Protein AF-A0A953Y0K4-F1 (afdb_monomer)

Secondary structure (DSSP, 8-state):
-EE-SS-EE-----SS-HHHHHHHHHHHHHHHHHHTTSS-SS---S-S--------SHHHHHHHHHIIIIITTS---

Sequence (77 aa):
MNVRSNHVHMVVVTLEQSIKVMNDCKAWATRKLRAVGLASSEQRVWTRRGSCRKLFTAEAVRNAVDYTMNRQDRPAK

Structure (mmCIF, N/CA/C/O backbone):
data_AF-A0A953Y0K4-F1
#
_entry.id   AF-A0A953Y0K4-F1
#
loop_
_atom_site.group_PDB
_atom_site.id
_atom_site.type_symbol
_atom_site.label_atom_id
_atom_site.label_alt_id
_atom_site.label_comp_id
_atom_site.label_asym_id
_atom_site.label_entity_id
_atom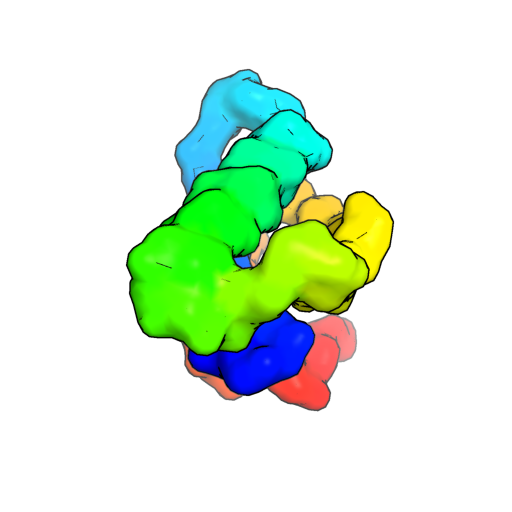_site.label_seq_id
_atom_site.pdbx_PDB_ins_code
_atom_site.Cartn_x
_atom_site.Cartn_y
_atom_site.Cartn_z
_atom_site.occupancy
_atom_site.B_iso_or_equiv
_atom_site.auth_seq_id
_atom_site.auth_comp_id
_atom_site.auth_asym_id
_atom_site.auth_atom_id
_atom_site.pdbx_PDB_model_num
ATOM 1 N N . MET A 1 1 ? 2.954 -9.177 -4.361 1.00 85.44 1 MET A N 1
ATOM 2 C CA . MET A 1 1 ? 2.807 -8.493 -3.054 1.00 85.44 1 MET A CA 1
ATOM 3 C C . MET A 1 1 ? 3.217 -9.476 -1.977 1.00 85.44 1 MET A C 1
ATOM 5 O O . MET A 1 1 ? 2.987 -10.662 -2.169 1.00 85.44 1 MET A O 1
ATOM 9 N N . ASN A 1 2 ? 3.802 -9.002 -0.883 1.00 90.81 2 ASN A N 1
ATOM 10 C CA . ASN A 1 2 ? 4.145 -9.833 0.260 1.00 90.81 2 ASN A CA 1
ATOM 11 C C . ASN A 1 2 ? 3.801 -9.095 1.564 1.00 90.81 2 ASN A C 1
ATOM 13 O O . ASN A 1 2 ? 4.075 -7.898 1.688 1.00 90.81 2 ASN A O 1
ATOM 17 N N . VAL A 1 3 ? 3.151 -9.795 2.493 1.00 90.94 3 VAL A N 1
ATOM 18 C CA . VAL A 1 3 ? 2.539 -9.230 3.705 1.00 90.94 3 VAL A CA 1
ATOM 19 C C . VAL A 1 3 ? 3.136 -9.903 4.935 1.00 90.94 3 VAL A C 1
ATOM 21 O O . VAL A 1 3 ? 3.315 -11.122 4.973 1.00 90.94 3 VAL A O 1
ATOM 24 N N . ARG A 1 4 ? 3.450 -9.099 5.944 1.00 88.00 4 ARG A N 1
ATOM 25 C CA . ARG A 1 4 ? 3.882 -9.527 7.275 1.00 88.00 4 ARG A CA 1
ATOM 26 C C . ARG A 1 4 ? 2.963 -8.911 8.320 1.00 88.00 4 ARG A C 1
ATOM 28 O O . ARG A 1 4 ? 2.176 -8.015 8.021 1.00 88.00 4 ARG A O 1
ATOM 35 N N . SER A 1 5 ? 3.083 -9.378 9.558 1.00 85.75 5 SER A N 1
ATOM 36 C CA . SER A 1 5 ? 2.313 -8.849 10.688 1.00 85.75 5 SER A CA 1
ATOM 37 C C . SER A 1 5 ? 2.590 -7.367 10.966 1.00 85.75 5 SER A C 1
ATOM 39 O O . SER A 1 5 ? 1.728 -6.685 11.508 1.00 85.75 5 SER A O 1
ATOM 41 N N . ASN A 1 6 ? 3.766 -6.855 10.582 1.00 88.12 6 ASN A N 1
ATOM 42 C CA . ASN A 1 6 ? 4.202 -5.486 10.868 1.00 88.12 6 ASN A CA 1
ATOM 43 C C . ASN A 1 6 ? 4.458 -4.610 9.624 1.00 88.12 6 ASN A C 1
ATOM 45 O O . ASN A 1 6 ? 4.605 -3.398 9.771 1.00 88.12 6 ASN A O 1
ATOM 49 N N . HIS A 1 7 ? 4.534 -5.174 8.413 1.00 90.12 7 HIS A N 1
ATOM 50 C CA . HIS A 1 7 ? 4.783 -4.403 7.191 1.00 90.12 7 HIS A CA 1
ATOM 51 C C . HIS A 1 7 ? 4.291 -5.109 5.917 1.00 90.12 7 HIS A C 1
ATOM 53 O O . HIS A 1 7 ? 3.967 -6.295 5.915 1.00 90.12 7 HIS A O 1
ATOM 59 N N . VAL A 1 8 ? 4.230 -4.363 4.810 1.00 92.25 8 VAL A N 1
ATOM 60 C CA . VAL A 1 8 ? 3.813 -4.854 3.487 1.00 92.25 8 VAL A CA 1
ATOM 61 C C . VAL A 1 8 ? 4.778 -4.342 2.426 1.00 92.25 8 VAL A C 1
ATOM 63 O O . VAL A 1 8 ? 5.093 -3.151 2.396 1.00 92.25 8 VAL A O 1
ATOM 66 N N . HIS A 1 9 ? 5.178 -5.223 1.510 1.00 93.00 9 HIS A N 1
ATOM 67 C CA . HIS A 1 9 ? 5.910 -4.872 0.297 1.00 93.00 9 HIS A CA 1
ATOM 68 C C . HIS A 1 9 ? 5.075 -5.169 -0.951 1.00 93.00 9 HIS A C 1
ATOM 70 O O . HIS A 1 9 ? 4.464 -6.233 -1.103 1.00 93.00 9 HIS A O 1
ATOM 76 N N . MET A 1 10 ? 5.058 -4.220 -1.882 1.00 92.88 10 MET A N 1
ATOM 77 C CA . MET A 1 10 ? 4.281 -4.317 -3.109 1.00 92.88 10 MET A CA 1
ATOM 78 C C . MET A 1 10 ? 5.035 -3.661 -4.267 1.00 92.88 10 MET A C 1
ATOM 80 O O . MET A 1 10 ? 5.559 -2.559 -4.127 1.00 92.88 10 ME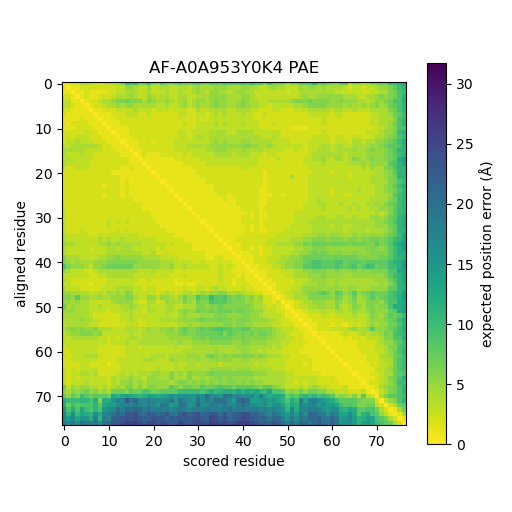T A O 1
ATOM 84 N N . VAL A 1 11 ? 5.049 -4.340 -5.413 1.00 93.81 11 VAL A N 1
ATOM 85 C CA . VAL A 1 11 ? 5.459 -3.786 -6.707 1.00 93.81 11 VAL A CA 1
ATOM 86 C C . VAL A 1 11 ? 4.184 -3.602 -7.523 1.00 93.81 11 VAL A C 1
ATOM 88 O O . VAL A 1 11 ? 3.392 -4.538 -7.623 1.00 93.81 11 VAL A O 1
ATOM 91 N N . VAL A 1 12 ? 3.962 -2.397 -8.051 1.00 93.44 12 VAL A N 1
ATOM 92 C CA . VAL A 1 12 ? 2.742 -2.018 -8.782 1.00 93.44 12 VAL A CA 1
ATOM 93 C C . VAL A 1 12 ? 3.131 -1.257 -10.037 1.00 93.44 12 VAL A C 1
ATOM 95 O O . VAL A 1 12 ? 4.031 -0.420 -9.994 1.00 93.44 12 VAL A O 1
ATOM 98 N N . VAL A 1 13 ? 2.416 -1.516 -11.128 1.00 94.75 13 VAL A N 1
ATOM 99 C CA . VAL A 1 13 ? 2.423 -0.667 -12.321 1.00 94.75 13 VAL A CA 1
ATOM 100 C C . VAL A 1 13 ? 1.229 0.274 -12.229 1.00 94.75 13 VAL A C 1
ATOM 102 O O . VAL A 1 13 ? 0.111 -0.169 -11.979 1.00 94.75 13 VAL A O 1
ATOM 105 N N . THR A 1 14 ? 1.462 1.573 -12.381 1.00 94.38 14 THR A N 1
ATOM 106 C CA . THR A 1 14 ? 0.416 2.592 -12.271 1.00 94.38 14 THR A CA 1
ATOM 107 C C . THR A 1 14 ? 0.772 3.820 -13.103 1.00 94.38 14 THR A C 1
ATOM 109 O O . THR A 1 14 ? 1.952 4.117 -13.289 1.00 94.38 14 THR A O 1
ATOM 112 N N . LEU A 1 15 ? -0.250 4.537 -13.573 1.00 95.38 15 LEU A N 1
ATOM 113 C CA . LEU A 1 15 ? -0.116 5.877 -14.156 1.00 95.38 15 LEU A CA 1
ATOM 114 C C . LEU A 1 15 ? -0.225 6.982 -13.088 1.00 95.38 15 LEU A C 1
ATOM 116 O O . LEU A 1 15 ? 0.066 8.143 -13.355 1.00 95.38 15 LEU A O 1
ATOM 120 N N . GLU A 1 16 ? -0.622 6.616 -11.868 1.00 96.00 16 GLU A N 1
ATOM 121 C CA . GLU A 1 16 ? -0.837 7.531 -10.751 1.00 96.00 16 GLU A CA 1
ATOM 122 C C . GLU A 1 16 ? 0.445 7.828 -9.966 1.00 96.00 16 GLU A C 1
ATOM 124 O O . GLU A 1 16 ? 1.444 7.102 -10.003 1.00 96.00 16 GLU A O 1
ATOM 129 N N . GLN A 1 17 ? 0.397 8.882 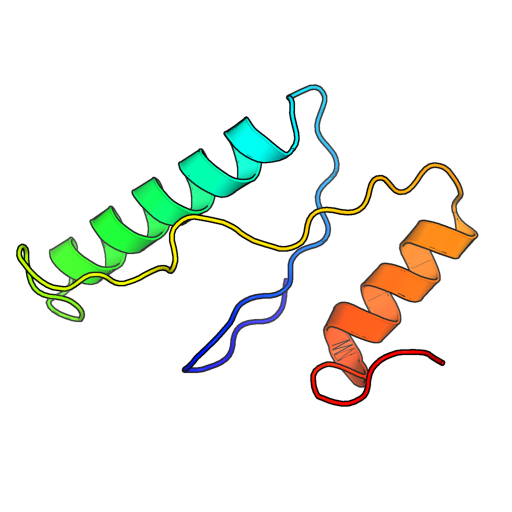-9.152 1.00 93.69 17 GLN A N 1
ATOM 130 C CA . GLN A 1 17 ? 1.494 9.209 -8.244 1.00 93.69 17 GLN A CA 1
ATOM 131 C C . GLN A 1 17 ? 1.648 8.148 -7.143 1.00 93.69 17 GLN A C 1
ATOM 133 O O . GLN A 1 17 ? 0.680 7.746 -6.495 1.00 93.69 17 GLN A O 1
ATOM 138 N N . SER A 1 18 ? 2.891 7.755 -6.847 1.00 92.38 18 SER A N 1
ATOM 139 C CA . SER A 1 18 ? 3.192 6.699 -5.867 1.00 92.38 18 SER A CA 1
ATOM 140 C C . SER A 1 18 ? 2.641 6.988 -4.466 1.00 92.38 18 SER A C 1
ATOM 142 O O . SER A 1 18 ? 2.181 6.075 -3.786 1.00 92.38 18 SER A O 1
ATOM 144 N N . ILE A 1 19 ? 2.644 8.257 -4.041 1.00 92.38 19 ILE A N 1
ATOM 145 C CA . ILE A 1 19 ? 2.084 8.675 -2.746 1.00 92.38 19 ILE A CA 1
ATOM 146 C C . ILE A 1 19 ? 0.573 8.433 -2.709 1.00 92.38 19 ILE A C 1
ATOM 148 O O . ILE A 1 19 ? 0.063 7.946 -1.701 1.00 92.38 19 ILE A O 1
ATOM 152 N N . LYS A 1 20 ? -0.132 8.729 -3.808 1.00 94.81 20 LYS A N 1
ATOM 153 C CA . LYS A 1 20 ? -1.573 8.494 -3.919 1.00 94.81 20 LYS A CA 1
ATOM 154 C C . LYS A 1 20 ? -1.878 7.001 -3.811 1.00 94.81 20 LYS A C 1
ATOM 156 O O . LYS A 1 20 ? -2.646 6.612 -2.941 1.00 94.81 20 LYS A O 1
ATOM 161 N N . VAL A 1 21 ? -1.201 6.171 -4.609 1.00 95.31 21 VAL A N 1
ATOM 162 C CA . VAL A 1 21 ? -1.375 4.708 -4.575 1.00 95.31 21 VAL A CA 1
ATOM 163 C C . VAL A 1 21 ? -1.104 4.146 -3.179 1.00 95.31 21 VAL A C 1
ATOM 165 O O . VAL A 1 21 ? -1.894 3.358 -2.665 1.00 95.31 21 VAL A O 1
ATOM 168 N N . MET A 1 22 ? -0.031 4.588 -2.519 1.00 95.19 22 MET A N 1
ATOM 169 C CA . MET A 1 22 ? 0.275 4.166 -1.150 1.00 95.19 22 MET A CA 1
ATOM 170 C C . MET A 1 22 ? -0.835 4.556 -0.163 1.00 95.19 22 MET A C 1
ATOM 172 O O . MET A 1 22 ? -1.227 3.736 0.670 1.00 95.19 22 MET A O 1
ATOM 176 N N . ASN A 1 23 ? -1.334 5.791 -0.236 1.00 95.31 23 ASN A N 1
ATOM 177 C CA . ASN A 1 23 ? -2.397 6.268 0.648 1.00 95.31 23 ASN A CA 1
ATOM 178 C C . ASN A 1 23 ? -3.705 5.507 0.418 1.00 95.31 23 ASN A C 1
ATOM 180 O O . ASN A 1 23 ? -4.336 5.094 1.391 1.00 95.31 23 ASN A O 1
ATOM 184 N N . ASP A 1 24 ? -4.068 5.255 -0.840 1.00 96.50 24 ASP A N 1
ATOM 185 C CA . ASP A 1 24 ? -5.262 4.490 -1.196 1.00 96.50 24 ASP A CA 1
ATOM 186 C C . ASP A 1 24 ? -5.170 3.060 -0.647 1.00 96.50 24 ASP A C 1
ATOM 188 O O . ASP A 1 24 ? -6.099 2.593 0.016 1.00 96.50 24 ASP A O 1
ATOM 192 N N . CYS A 1 25 ? -4.029 2.383 -0.824 1.00 95.88 25 CYS A N 1
ATOM 193 C CA . CYS A 1 25 ? -3.813 1.048 -0.264 1.00 95.88 25 CYS A CA 1
ATOM 194 C C . CYS A 1 25 ? -3.937 1.036 1.266 1.00 95.88 25 CYS A C 1
ATOM 196 O O . CYS A 1 25 ? -4.630 0.179 1.817 1.00 95.88 25 CYS A O 1
ATOM 198 N N . LYS A 1 26 ? -3.316 1.998 1.963 1.00 95.56 26 LYS A N 1
ATOM 199 C CA . LYS A 1 26 ? -3.411 2.119 3.428 1.00 95.56 26 LYS A CA 1
ATOM 200 C C . LYS A 1 26 ? -4.848 2.357 3.886 1.00 95.56 26 LYS A C 1
ATOM 202 O O . LYS A 1 26 ? -5.296 1.721 4.844 1.00 95.56 26 LYS A O 1
ATOM 207 N N . ALA A 1 27 ? -5.573 3.251 3.217 1.00 96.44 27 ALA A N 1
ATOM 208 C CA . ALA A 1 27 ? -6.949 3.591 3.558 1.00 96.44 27 ALA A CA 1
ATOM 209 C C . ALA A 1 27 ? -7.887 2.392 3.363 1.00 96.44 27 ALA A C 1
ATOM 211 O O . ALA A 1 27 ? -8.618 2.022 4.285 1.00 96.44 27 ALA A O 1
ATOM 212 N N . TRP A 1 28 ? -7.816 1.731 2.205 1.00 97.25 28 TRP A N 1
ATOM 213 C CA . TRP A 1 28 ? -8.642 0.562 1.903 1.00 97.25 28 TRP A CA 1
ATOM 214 C C . TRP A 1 28 ? 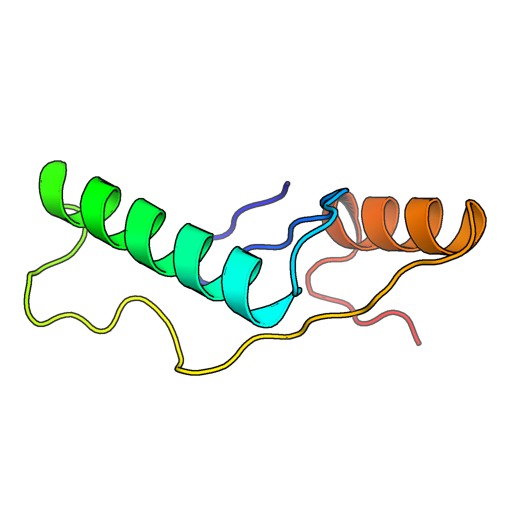-8.328 -0.632 2.801 1.00 97.25 28 TRP A C 1
ATOM 216 O O . TRP A 1 28 ? -9.259 -1.259 3.313 1.00 97.25 28 TRP A O 1
ATOM 226 N N . ALA A 1 29 ? -7.047 -0.913 3.058 1.00 95.69 29 ALA A N 1
ATOM 227 C CA . ALA A 1 29 ? -6.653 -1.966 3.988 1.00 95.69 29 ALA A CA 1
ATOM 228 C C . ALA A 1 29 ? -7.180 -1.678 5.400 1.00 95.69 29 ALA A C 1
ATOM 230 O O . ALA A 1 29 ? -7.796 -2.545 6.010 1.00 95.69 29 ALA A O 1
ATOM 231 N N . THR A 1 30 ? -7.037 -0.442 5.890 1.00 96.62 30 THR A N 1
ATOM 232 C CA . THR A 1 30 ? -7.558 -0.039 7.209 1.00 96.62 30 THR A CA 1
ATOM 233 C C . THR A 1 30 ? -9.076 -0.189 7.283 1.00 96.62 30 THR A C 1
ATOM 235 O O . THR A 1 30 ? -9.592 -0.733 8.256 1.00 96.62 30 THR A O 1
ATOM 238 N N . ARG A 1 31 ? -9.803 0.241 6.242 1.00 97.50 31 ARG A N 1
ATOM 239 C CA . ARG A 1 31 ? -11.260 0.072 6.162 1.00 97.50 31 ARG A CA 1
ATOM 240 C C . ARG A 1 31 ? -11.653 -1.400 6.269 1.00 97.50 31 ARG A C 1
ATOM 242 O O . ARG A 1 31 ? -12.581 -1.721 7.004 1.00 97.50 31 ARG A O 1
ATOM 249 N N . LYS A 1 32 ? -10.960 -2.288 5.551 1.00 97.06 32 LYS A N 1
ATOM 250 C CA . LYS A 1 32 ? -11.247 -3.727 5.580 1.00 97.06 32 LYS A CA 1
ATOM 251 C C . LYS A 1 32 ? -10.883 -4.363 6.915 1.00 97.06 32 LYS A C 1
ATOM 253 O O . LYS A 1 32 ? -11.724 -5.069 7.453 1.00 97.06 32 LYS A O 1
ATOM 258 N N . LEU A 1 33 ? -9.715 -4.053 7.479 1.00 95.69 33 LEU A N 1
ATOM 259 C CA . LEU A 1 33 ? -9.301 -4.533 8.804 1.00 95.69 33 LEU A CA 1
ATOM 260 C C . LEU A 1 33 ? -10.315 -4.150 9.886 1.00 95.69 33 LEU A C 1
ATOM 262 O O . LEU A 1 33 ? -10.695 -4.992 10.691 1.00 95.69 33 LEU A O 1
ATOM 266 N N . ARG A 1 34 ? -10.813 -2.910 9.860 1.00 97.44 34 ARG A N 1
ATOM 267 C CA . ARG A 1 34 ? -11.856 -2.445 10.787 1.00 97.44 34 ARG A CA 1
ATOM 268 C C . ARG A 1 34 ? -13.186 -3.157 10.578 1.00 97.44 34 ARG A C 1
ATOM 270 O O . ARG A 1 34 ? -13.812 -3.562 11.547 1.00 97.44 34 ARG A O 1
ATOM 277 N N . ALA A 1 35 ? -13.599 -3.345 9.325 1.00 97.75 35 ALA A N 1
ATOM 278 C CA . ALA A 1 35 ? -14.856 -4.021 9.006 1.00 97.75 35 ALA A CA 1
ATOM 279 C C . ALA A 1 35 ? -14.909 -5.473 9.513 1.00 97.75 35 ALA A C 1
ATOM 281 O O . ALA A 1 35 ? -15.995 -5.969 9.790 1.00 97.75 35 ALA A O 1
ATOM 282 N N . VAL A 1 36 ? -13.757 -6.138 9.649 1.00 97.50 36 VAL A N 1
ATOM 283 C CA . VAL A 1 36 ? -13.659 -7.505 10.190 1.00 97.50 36 VAL A CA 1
ATOM 284 C C . VAL A 1 36 ? -13.190 -7.551 11.651 1.00 97.50 36 VAL A C 1
ATOM 286 O O . VAL A 1 36 ? -12.845 -8.617 12.147 1.00 97.50 36 VAL A O 1
ATOM 289 N N . GLY A 1 37 ? -13.137 -6.408 12.344 1.00 97.00 37 GLY A N 1
ATOM 290 C CA . GLY A 1 37 ? -12.764 -6.337 13.762 1.00 97.00 37 GLY A CA 1
ATOM 291 C C . GLY A 1 37 ? -11.277 -6.558 14.070 1.00 97.00 37 GLY A C 1
ATOM 292 O O . GLY A 1 37 ? -10.917 -6.705 15.232 1.00 97.00 37 GLY A O 1
ATOM 293 N N . LEU A 1 38 ? -10.396 -6.554 13.063 1.00 95.81 38 LEU A N 1
ATOM 294 C CA . LEU A 1 38 ? -8.945 -6.741 13.236 1.00 95.81 38 LEU A CA 1
ATOM 295 C C . LEU A 1 38 ? -8.190 -5.450 13.592 1.00 95.81 38 LEU A C 1
ATOM 297 O O . LEU A 1 38 ? -6.997 -5.488 13.884 1.00 95.81 38 LEU A O 1
ATOM 301 N N . ALA A 1 39 ? -8.858 -4.299 13.543 1.00 96.31 39 ALA A N 1
ATOM 302 C CA . ALA A 1 39 ? -8.331 -3.023 14.017 1.00 96.31 39 ALA A CA 1
ATOM 303 C C . ALA A 1 39 ? -9.478 -2.162 14.554 1.00 96.31 39 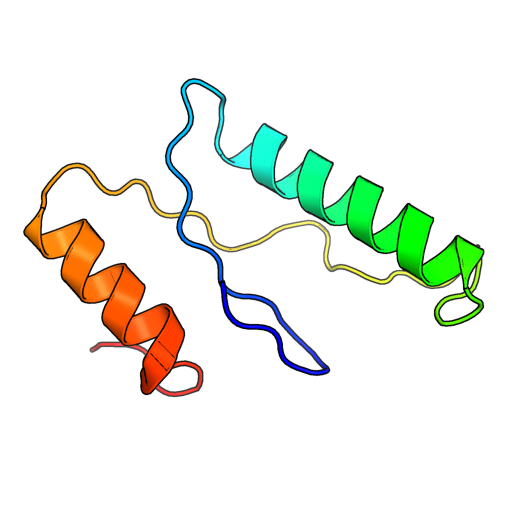ALA A C 1
ATOM 305 O O . ALA A 1 39 ? -10.571 -2.170 13.986 1.00 96.31 39 ALA A O 1
ATOM 306 N N . SER A 1 40 ? -9.231 -1.381 15.606 1.00 96.81 40 SER A N 1
ATOM 307 C CA . SER A 1 40 ? -10.232 -0.443 16.134 1.00 96.81 40 SER A CA 1
ATOM 308 C C . SER A 1 40 ? -10.309 0.859 15.316 1.00 96.81 40 SER A C 1
ATOM 310 O O . SER A 1 40 ? -9.466 1.134 14.448 1.00 96.81 40 SER A O 1
ATOM 312 N N . SER A 1 41 ? -11.330 1.684 15.580 1.00 94.12 41 SER A N 1
ATOM 313 C CA . SER A 1 41 ? -11.476 3.019 14.975 1.00 94.12 41 SER A CA 1
ATOM 314 C C . SER A 1 41 ? -10.329 3.960 15.354 1.00 94.12 41 SER A C 1
ATOM 316 O O . SER A 1 41 ? -9.841 4.698 14.496 1.00 94.12 41 SER A O 1
ATOM 318 N N . GLU A 1 42 ? -9.844 3.862 16.593 1.00 95.12 42 GLU A N 1
ATOM 319 C CA . GLU A 1 42 ? -8.799 4.732 17.149 1.00 95.12 42 GLU A CA 1
ATOM 320 C C . GLU A 1 42 ? -7.379 4.228 16.860 1.00 95.12 42 GLU A C 1
ATOM 322 O O . GLU A 1 42 ? -6.405 4.982 16.934 1.00 95.12 42 GLU A O 1
ATOM 327 N N . GLN A 1 43 ? -7.231 2.950 16.496 1.00 95.69 43 GLN A N 1
ATOM 328 C CA . GLN A 1 43 ? -5.925 2.367 16.220 1.00 95.69 43 GLN A CA 1
ATOM 329 C C . GLN A 1 43 ? -5.298 2.980 14.962 1.00 95.69 43 GLN A C 1
ATOM 331 O O . GLN A 1 43 ? -5.845 2.919 13.853 1.00 95.69 43 GLN A O 1
ATOM 336 N N . ARG A 1 44 ? -4.080 3.507 15.125 1.00 94.44 44 ARG A N 1
ATOM 337 C CA . ARG A 1 44 ? -3.207 3.908 14.016 1.00 94.44 44 ARG A CA 1
ATOM 338 C C . ARG A 1 44 ? -2.544 2.670 13.415 1.00 94.44 44 ARG A C 1
ATOM 340 O O . ARG A 1 44 ? -1.518 2.215 13.903 1.00 94.44 44 ARG A O 1
ATOM 347 N N . VAL A 1 45 ? -3.138 2.135 12.349 1.00 95.00 45 VAL A N 1
ATOM 348 C CA . VAL A 1 45 ? -2.656 0.916 11.667 1.00 95.00 45 VAL A CA 1
ATOM 349 C C . VAL A 1 45 ? -1.339 1.145 10.916 1.00 95.00 45 VAL A C 1
ATOM 351 O O . VAL A 1 45 ? -0.495 0.259 10.858 1.00 95.00 45 VAL A O 1
ATOM 354 N N . TRP A 1 46 ? -1.141 2.341 10.357 1.00 95.31 46 TRP A N 1
ATOM 355 C CA . TRP A 1 46 ? 0.025 2.664 9.535 1.00 95.31 46 TRP A CA 1
ATOM 356 C C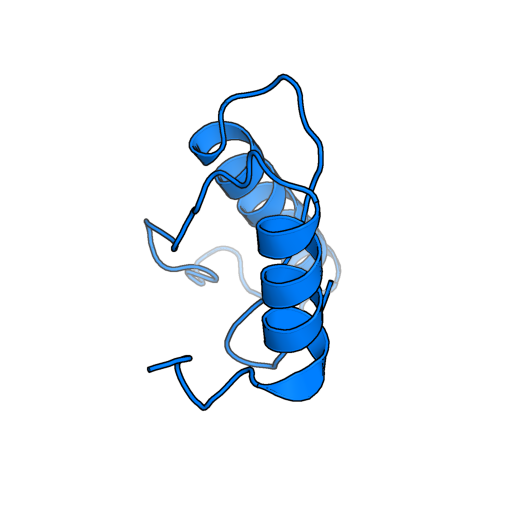 . TRP A 1 46 ? 0.771 3.878 10.073 1.00 95.31 46 TRP A C 1
ATOM 358 O O . TRP A 1 46 ? 0.169 4.847 10.539 1.00 95.31 46 TRP A O 1
ATOM 368 N N . THR A 1 47 ? 2.091 3.885 9.898 1.00 93.50 47 THR A N 1
ATOM 369 C CA . THR A 1 47 ? 2.875 5.118 9.999 1.00 93.50 47 THR A CA 1
ATOM 370 C C . THR A 1 47 ? 2.493 6.084 8.870 1.00 93.50 47 THR A C 1
ATOM 372 O O . THR A 1 47 ? 1.969 5.686 7.823 1.00 93.50 47 THR A O 1
ATOM 375 N N . ARG A 1 48 ? 2.754 7.385 9.062 1.00 88.19 48 ARG A N 1
ATOM 376 C CA . ARG A 1 48 ? 2.325 8.436 8.118 1.00 88.19 48 ARG A CA 1
ATOM 377 C C . ARG A 1 48 ? 2.925 8.268 6.717 1.00 88.19 48 ARG A C 1
ATOM 379 O O . ARG A 1 48 ? 2.229 8.465 5.729 1.00 88.19 48 ARG A O 1
ATOM 386 N N . ARG A 1 49 ? 4.205 7.904 6.614 1.00 89.50 49 ARG A N 1
ATOM 387 C CA . ARG A 1 49 ? 4.929 7.750 5.338 1.00 89.50 49 ARG A CA 1
ATOM 388 C C . ARG A 1 49 ? 5.162 6.274 5.004 1.00 89.50 49 ARG A C 1
ATOM 390 O O . ARG A 1 49 ? 4.705 5.385 5.714 1.00 89.50 49 ARG A O 1
ATOM 397 N N . GLY A 1 50 ? 5.816 6.014 3.885 1.00 87.00 50 GLY A N 1
ATOM 398 C CA . GLY A 1 50 ? 6.285 4.693 3.487 1.00 87.00 50 GLY A CA 1
ATOM 399 C C . GLY A 1 50 ? 7.384 4.841 2.443 1.00 87.00 50 GLY A C 1
ATOM 400 O O . GLY A 1 50 ? 7.570 5.927 1.889 1.00 87.00 50 GLY A O 1
ATOM 401 N N . SER A 1 51 ? 8.130 3.765 2.207 1.00 88.19 51 SER A N 1
ATOM 402 C CA . SER A 1 51 ? 9.145 3.746 1.157 1.00 88.19 51 SER A CA 1
ATOM 403 C C . SER A 1 51 ? 8.473 3.575 -0.202 1.00 88.19 51 SER A C 1
ATOM 405 O O . SER A 1 51 ? 7.627 2.699 -0.380 1.00 88.19 51 SER A O 1
ATOM 407 N N . CYS A 1 52 ? 8.828 4.426 -1.159 1.00 89.56 52 CYS A N 1
ATOM 408 C CA . CYS A 1 52 ? 8.364 4.349 -2.539 1.00 89.56 52 CYS A CA 1
ATOM 409 C C . CYS A 1 52 ? 9.563 4.550 -3.459 1.00 89.56 52 CYS A C 1
ATOM 411 O O . CYS A 1 52 ? 10.234 5.578 -3.386 1.00 89.56 52 CYS A O 1
ATOM 413 N N . ARG A 1 53 ? 9.808 3.584 -4.346 1.00 89.69 53 ARG A N 1
ATOM 414 C CA . ARG A 1 53 ? 10.865 3.654 -5.358 1.00 89.69 53 ARG A CA 1
ATOM 415 C C . ARG A 1 53 ? 10.251 3.450 -6.735 1.00 89.69 53 ARG A C 1
ATOM 417 O O . ARG A 1 53 ? 9.545 2.468 -6.947 1.00 89.69 53 ARG A O 1
ATOM 424 N N . LYS A 1 54 ? 10.515 4.379 -7.657 1.00 90.38 54 LYS A N 1
ATOM 425 C CA . LYS A 1 54 ? 10.136 4.232 -9.067 1.00 90.38 54 LYS A CA 1
ATOM 426 C C . LYS A 1 54 ? 11.109 3.267 -9.743 1.00 90.38 54 LYS A C 1
ATOM 428 O O . LYS A 1 54 ? 12.308 3.325 -9.483 1.00 90.38 54 LYS A O 1
ATOM 433 N N . LEU A 1 55 ? 10.585 2.378 -10.579 1.00 92.56 55 LEU A N 1
ATOM 434 C CA . LEU A 1 55 ? 11.355 1.355 -11.282 1.00 92.56 55 LEU A CA 1
ATOM 435 C C . LEU A 1 55 ? 11.147 1.576 -12.779 1.00 92.56 55 LEU A C 1
ATOM 437 O O . LEU A 1 55 ? 10.021 1.479 -13.253 1.00 92.56 55 LEU A O 1
ATOM 441 N N . PHE A 1 56 ? 12.218 1.913 -13.496 1.00 92.69 56 PHE A N 1
ATOM 442 C CA . PHE A 1 56 ? 12.149 2.287 -14.915 1.00 92.69 56 PHE A CA 1
ATOM 443 C C . PHE A 1 56 ? 12.748 1.234 -15.853 1.00 92.69 56 PHE A C 1
ATOM 445 O O . PHE A 1 56 ? 12.559 1.315 -17.060 1.00 92.69 56 PHE A O 1
ATOM 452 N N . THR A 1 57 ? 13.464 0.244 -15.313 1.00 94.88 57 THR A N 1
ATOM 453 C CA . THR A 1 57 ? 14.103 -0.816 -16.099 1.00 94.88 57 THR A CA 1
ATOM 454 C C . THR A 1 57 ? 13.556 -2.181 -15.712 1.00 94.88 57 THR A C 1
ATOM 456 O O . THR A 1 57 ? 13.168 -2.417 -14.564 1.00 94.88 57 THR A O 1
ATOM 459 N N . ALA A 1 58 ? 13.569 -3.113 -16.666 1.00 92.81 58 ALA A N 1
ATOM 460 C CA . ALA A 1 58 ? 13.167 -4.494 -16.415 1.00 92.81 58 ALA A CA 1
ATOM 461 C C . ALA A 1 58 ? 14.014 -5.147 -15.308 1.00 92.81 58 ALA A C 1
ATOM 463 O O . ALA A 1 58 ? 13.499 -5.914 -14.500 1.00 92.81 58 ALA A O 1
ATOM 464 N N . GLU A 1 59 ? 15.303 -4.809 -15.226 1.00 94.31 59 GLU A N 1
ATOM 465 C CA . GLU A 1 59 ? 16.184 -5.285 -14.161 1.00 94.31 59 GLU A CA 1
ATOM 466 C C . GLU A 1 59 ? 15.795 -4.730 -12.788 1.00 94.31 59 GLU A C 1
ATOM 468 O O . GLU A 1 59 ? 15.680 -5.492 -11.830 1.00 94.31 59 GLU A O 1
ATOM 473 N N . ALA A 1 60 ? 15.497 -3.430 -12.693 1.00 92.38 60 ALA A N 1
ATOM 474 C CA . ALA A 1 60 ? 15.032 -2.827 -11.447 1.00 92.38 60 ALA A CA 1
ATOM 475 C C . ALA A 1 60 ? 13.719 -3.463 -10.967 1.00 92.38 60 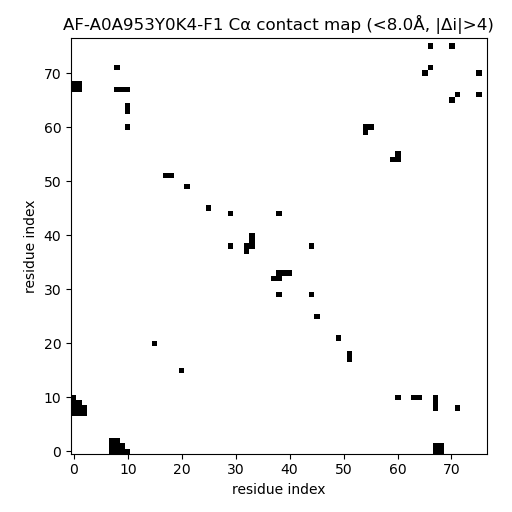ALA A C 1
ATOM 477 O O . ALA A 1 60 ? 13.541 -3.680 -9.766 1.00 92.38 60 ALA A O 1
ATOM 478 N N . VAL A 1 61 ? 12.820 -3.807 -11.897 1.00 93.31 61 VAL A N 1
ATOM 479 C CA . VAL A 1 61 ? 11.591 -4.553 -11.593 1.00 93.31 61 VAL A CA 1
ATOM 480 C C . VAL A 1 61 ? 11.915 -5.949 -11.067 1.00 93.31 61 VAL A C 1
ATOM 482 O O . VAL A 1 61 ? 11.425 -6.303 -9.995 1.00 93.31 61 VAL A O 1
ATOM 485 N N . ARG A 1 62 ? 12.774 -6.718 -11.750 1.00 92.12 62 ARG A N 1
ATOM 486 C CA . ARG A 1 62 ? 13.191 -8.058 -11.291 1.00 92.12 62 ARG A CA 1
ATOM 487 C C . ARG A 1 62 ? 13.796 -8.016 -9.888 1.00 92.12 62 ARG A C 1
ATOM 489 O O . ARG A 1 62 ? 13.365 -8.772 -9.022 1.00 92.12 62 ARG A O 1
ATOM 496 N N . ASN A 1 63 ? 14.709 -7.082 -9.635 1.00 90.31 63 ASN A N 1
ATOM 497 C CA . ASN A 1 63 ? 15.353 -6.921 -8.331 1.00 90.31 63 ASN A CA 1
ATOM 498 C C . ASN A 1 63 ? 14.349 -6.527 -7.238 1.00 90.31 63 ASN A C 1
ATOM 500 O O . ASN A 1 63 ? 14.436 -7.005 -6.109 1.00 90.31 63 ASN A O 1
ATOM 504 N N . ALA A 1 64 ? 13.367 -5.678 -7.555 1.00 90.88 64 ALA A N 1
ATOM 505 C CA . ALA A 1 64 ? 12.318 -5.313 -6.607 1.00 90.88 64 ALA A CA 1
ATOM 506 C C . ALA A 1 64 ? 11.361 -6.475 -6.306 1.00 90.88 64 ALA A C 1
ATOM 508 O O . ALA A 1 64 ? 10.920 -6.611 -5.163 1.00 90.88 64 ALA A O 1
ATOM 509 N N . VAL A 1 65 ? 11.046 -7.312 -7.299 1.00 90.62 65 VAL A N 1
ATOM 510 C CA . VAL A 1 65 ? 10.254 -8.534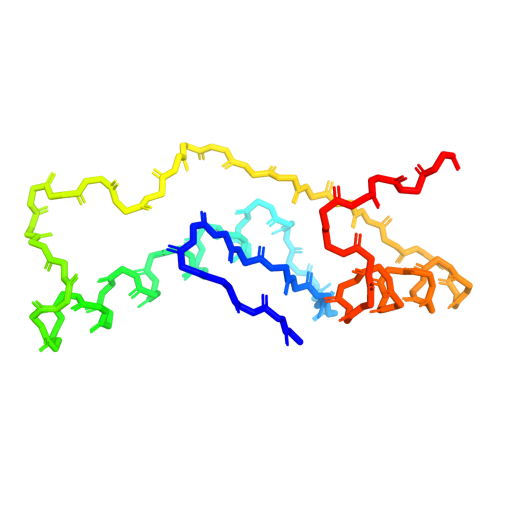 -7.102 1.00 90.62 65 VAL A CA 1
ATOM 511 C C . VAL A 1 65 ? 11.020 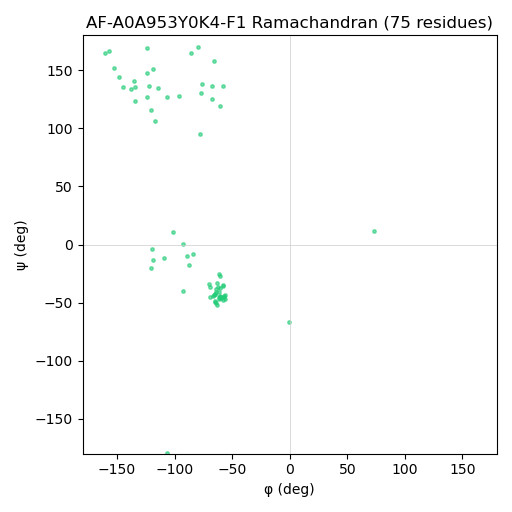-9.519 -6.224 1.00 90.62 65 VAL A C 1
ATOM 513 O O . VAL A 1 65 ? 10.462 -9.971 -5.227 1.00 90.62 65 VAL A O 1
ATOM 516 N N . ASP A 1 66 ? 12.298 -9.778 -6.515 1.00 89.12 66 ASP A N 1
ATOM 517 C CA . ASP A 1 66 ? 13.143 -10.659 -5.698 1.00 89.12 66 ASP A CA 1
ATOM 518 C C . ASP A 1 66 ? 13.266 -10.146 -4.259 1.00 89.12 66 ASP A C 1
ATOM 520 O O . ASP A 1 66 ? 13.051 -10.890 -3.307 1.00 89.12 66 ASP A O 1
ATOM 524 N N . TYR A 1 67 ? 13.495 -8.844 -4.073 1.00 84.94 67 TYR A N 1
ATOM 525 C CA . TYR A 1 67 ? 13.495 -8.232 -2.745 1.00 84.94 67 TYR A CA 1
ATOM 526 C C . TYR A 1 67 ? 12.156 -8.431 -2.018 1.00 84.94 67 TYR A C 1
ATOM 528 O O . TYR A 1 67 ? 12.122 -8.865 -0.864 1.00 84.94 67 TYR A O 1
ATOM 536 N N . THR A 1 68 ? 11.048 -8.161 -2.716 1.00 86.12 68 THR A N 1
ATOM 537 C CA . THR A 1 68 ? 9.687 -8.294 -2.181 1.00 86.12 68 THR A CA 1
ATOM 538 C C . THR A 1 68 ? 9.355 -9.738 -1.823 1.00 86.12 68 THR A C 1
ATOM 540 O O . THR A 1 68 ? 8.619 -9.957 -0.871 1.00 86.12 68 THR A O 1
ATOM 543 N N . MET A 1 69 ? 9.862 -10.738 -2.533 1.00 85.62 69 MET A N 1
ATOM 544 C CA . MET A 1 69 ? 9.521 -12.132 -2.240 1.00 85.62 69 MET A CA 1
ATOM 545 C C . MET A 1 69 ? 10.512 -12.789 -1.275 1.00 85.62 69 MET A C 1
ATOM 547 O O . MET A 1 69 ? 10.080 -13.475 -0.351 1.00 85.62 69 MET A O 1
ATOM 551 N N . ASN A 1 70 ? 11.809 -12.513 -1.428 1.00 83.31 70 ASN A N 1
ATOM 552 C CA . ASN A 1 70 ? 12.880 -13.348 -0.880 1.00 83.31 70 ASN A CA 1
ATOM 553 C C . ASN A 1 70 ? 13.817 -12.633 0.105 1.00 83.31 70 ASN A C 1
ATOM 555 O O . ASN A 1 70 ? 14.505 -13.311 0.865 1.00 83.31 70 ASN A O 1
ATOM 559 N N . ARG A 1 71 ? 13.890 -11.289 0.112 1.00 70.62 71 ARG A N 1
ATOM 560 C CA . ARG A 1 71 ? 14.924 -10.558 0.886 1.00 70.62 71 ARG A CA 1
ATOM 561 C C . ARG A 1 71 ? 14.409 -9.603 1.963 1.00 70.62 71 ARG A C 1
ATOM 563 O O . ARG A 1 71 ? 15.233 -9.081 2.688 1.00 70.62 71 ARG A O 1
ATOM 570 N N . GLN A 1 72 ? 13.094 -9.426 2.086 1.00 65.12 72 GLN A N 1
ATOM 571 C CA . GLN A 1 72 ? 12.319 -8.680 3.105 1.00 65.12 72 GLN A CA 1
ATOM 572 C C . GLN A 1 72 ? 13.107 -7.989 4.250 1.00 65.12 72 GLN A C 1
ATOM 574 O O . GLN A 1 72 ? 13.139 -6.762 4.289 1.00 65.12 72 GLN A O 1
ATOM 579 N N . ASP A 1 73 ? 13.752 -8.747 5.150 1.00 67.44 73 ASP A N 1
ATOM 580 C CA . ASP A 1 73 ? 14.441 -8.230 6.355 1.00 67.44 73 ASP A CA 1
ATOM 581 C C . ASP A 1 73 ? 15.945 -7.938 6.162 1.00 67.44 73 ASP A C 1
ATOM 583 O O . ASP A 1 73 ? 16.649 -7.536 7.090 1.00 67.44 73 ASP A O 1
ATOM 587 N N . ARG A 1 74 ? 16.471 -8.157 4.956 1.00 59.38 74 ARG A N 1
ATOM 588 C CA . ARG A 1 74 ? 17.854 -7.879 4.567 1.00 59.38 74 ARG A CA 1
ATOM 589 C C . ARG A 1 74 ? 17.852 -6.827 3.461 1.00 59.38 74 ARG A C 1
ATOM 591 O O . ARG A 1 74 ? 17.524 -7.155 2.317 1.00 59.38 74 ARG A O 1
ATOM 598 N N . PRO A 1 75 ? 18.236 -5.573 3.754 1.00 52.25 75 PRO A N 1
ATOM 599 C CA . PRO A 1 75 ? 18.360 -4.577 2.705 1.00 52.25 75 PRO A CA 1
ATOM 600 C C . PRO A 1 75 ? 19.362 -5.071 1.656 1.00 52.25 75 PRO A C 1
ATOM 602 O O . PRO A 1 75 ? 20.415 -5.618 1.993 1.00 52.25 75 PRO A O 1
ATOM 605 N N . ALA A 1 76 ? 19.016 -4.906 0.377 1.00 53.59 76 ALA A N 1
ATOM 606 C CA . ALA A 1 76 ? 19.996 -5.058 -0.688 1.00 53.59 76 ALA A CA 1
ATOM 607 C C . ALA A 1 76 ? 21.090 -4.005 -0.448 1.00 53.59 76 ALA A C 1
ATOM 609 O O . ALA A 1 76 ? 20.763 -2.819 -0.368 1.00 53.59 76 ALA A O 1
ATOM 610 N N . LYS A 1 77 ? 22.331 -4.462 -0.237 1.00 43.38 77 LYS A N 1
ATOM 611 C CA . LYS A 1 77 ? 23.512 -3.594 -0.193 1.00 43.38 77 LYS A CA 1
ATOM 612 C C . LYS A 1 77 ? 23.703 -2.903 -1.536 1.00 43.38 77 LYS A C 1
ATOM 614 O O . LYS A 1 77 ? 23.441 -3.572 -2.562 1.00 43.38 77 LYS A O 1
#

pLDDT: mean 89.75, std 10.7, range [43.38, 97.75]

Foldseek 3Di:
DADDPQDAADDDDDPDDPQVVVVVVLVVVVVVCVVVPNDDPPDPNDDPDDDDDDDDDPVSVVVSVCCRPPVVVPDDD

Mean predicted aligned error: 4.6 Å

Radius of gyration: 14.01 Å; Cα contacts (8 Å, |Δi|>4): 40; chains: 1; bounding box: 38×23×34 Å

Solvent-accessible surface area (backbone atoms only — not comparable to full-atom values): 5138 Å² total; per-residue (Å²): 114,37,80,58,99,88,52,74,40,75,83,82,89,73,94,66,58,69,68,57,56,52,49,50,53,52,51,54,50,51,54,51,36,38,75,71,69,75,39,59,93,84,57,79,89,66,71,95,73,78,94,81,79,90,67,91,45,74,64,53,45,52,53,50,50,47,36,44,74,76,32,78,94,52,80,84,128